Protein AF-X1HTK5-F1 (afdb_monomer_lite)

Sequence (106 aa):
YGLKGICITSFDLSPIKSFGTLFSLADIDAILRNISVFPNMSTLEWIYRQSHFSNEQLWVYIIKSGVGPTINGLFEPYFYLLFADPQSYLGEFPGKLASMFDQILG

Structure (mmCIF, N/CA/C/O backbone):
data_AF-X1HTK5-F1
#
_entry.id   AF-X1HTK5-F1
#
loop_
_atom_site.group_PDB
_atom_site.id
_atom_site.type_symbol
_atom_site.l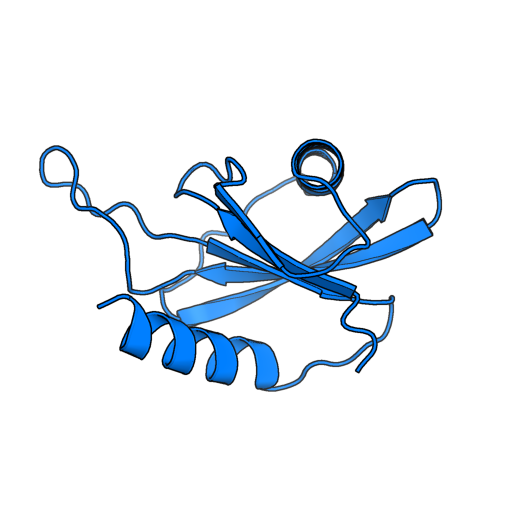abel_atom_id
_atom_site.label_alt_id
_atom_site.label_comp_id
_atom_site.label_asym_id
_atom_site.label_entity_id
_atom_site.label_seq_id
_atom_site.pdbx_PDB_ins_code
_atom_site.Cartn_x
_atom_site.Cartn_y
_atom_site.Cartn_z
_atom_site.occupancy
_atom_site.B_iso_or_equiv
_atom_site.auth_seq_id
_atom_site.auth_comp_id
_atom_site.auth_asym_id
_atom_site.auth_atom_id
_atom_site.pdbx_PDB_model_num
ATOM 1 N N . TYR A 1 1 ? -1.437 -3.155 16.252 1.00 64.62 1 TYR A N 1
ATOM 2 C CA . TYR A 1 1 ? -0.947 -2.212 15.227 1.00 64.62 1 TYR A CA 1
ATOM 3 C C . TYR A 1 1 ? -2.056 -1.563 14.398 1.00 64.62 1 TYR A C 1
ATOM 5 O O . TYR A 1 1 ? -1.720 -0.848 13.471 1.00 64.62 1 TYR A O 1
ATOM 13 N N . GLY A 1 2 ? -3.347 -1.812 14.673 1.00 83.19 2 GLY A N 1
ATOM 14 C CA . GLY A 1 2 ? -4.454 -1.133 13.982 1.00 83.19 2 GLY A CA 1
ATOM 15 C C . GLY A 1 2 ? -4.567 -1.369 12.473 1.00 83.19 2 GLY A C 1
ATOM 16 O O . GLY A 1 2 ? -5.397 -0.732 11.843 1.00 83.19 2 GLY A O 1
ATOM 17 N N . LEU A 1 3 ? -3.772 -2.271 11.881 1.00 87.00 3 LEU A N 1
ATOM 18 C CA . LEU A 1 3 ? -3.841 -2.622 10.461 1.00 87.00 3 LEU A CA 1
ATOM 19 C C . LEU A 1 3 ? -5.206 -3.253 10.136 1.00 87.00 3 LEU A C 1
ATOM 21 O O . LEU A 1 3 ? -5.593 -4.256 10.732 1.00 87.00 3 LEU A O 1
ATOM 25 N N . LYS A 1 4 ? -5.913 -2.659 9.180 1.00 87.25 4 LYS A N 1
ATOM 26 C CA . LYS A 1 4 ? -7.252 -3.037 8.705 1.00 87.25 4 LYS A CA 1
ATOM 27 C C . LYS A 1 4 ? -7.217 -3.823 7.405 1.00 87.25 4 LYS A C 1
ATOM 29 O O . LYS A 1 4 ? -8.089 -4.650 7.157 1.00 87.25 4 LYS A O 1
ATOM 34 N N . GLY A 1 5 ? -6.216 -3.566 6.574 1.00 88.69 5 GLY A N 1
ATOM 35 C CA . GLY A 1 5 ? -6.081 -4.234 5.293 1.00 88.69 5 GLY A CA 1
ATOM 36 C C . GLY A 1 5 ? -4.845 -3.784 4.542 1.00 88.69 5 GLY A C 1
ATOM 37 O O . GLY A 1 5 ? -4.207 -2.788 4.890 1.00 88.69 5 GLY A O 1
ATOM 38 N N . ILE A 1 6 ? -4.530 -4.543 3.503 1.00 90.44 6 ILE A N 1
ATOM 39 C CA . ILE A 1 6 ? -3.436 -4.278 2.579 1.00 90.44 6 ILE A CA 1
ATOM 40 C C . ILE A 1 6 ? -4.018 -4.260 1.171 1.00 90.44 6 ILE A C 1
ATOM 42 O O . ILE A 1 6 ? -4.849 -5.103 0.845 1.00 90.44 6 ILE A O 1
ATOM 46 N N . CYS A 1 7 ? -3.593 -3.337 0.321 1.00 91.69 7 CYS A N 1
ATOM 47 C CA . CYS A 1 7 ? -3.945 -3.350 -1.092 1.00 91.69 7 CYS A CA 1
ATOM 48 C C . CYS A 1 7 ? -2.700 -3.213 -1.961 1.00 91.69 7 CYS A C 1
ATOM 50 O O . CYS A 1 7 ? -1.807 -2.437 -1.652 1.00 91.69 7 CYS A O 1
ATOM 52 N N . ILE A 1 8 ? -2.651 -3.989 -3.036 1.00 90.94 8 ILE A N 1
ATOM 53 C CA . ILE A 1 8 ? -1.694 -3.835 -4.123 1.00 90.94 8 ILE A CA 1
ATOM 54 C C . ILE A 1 8 ? -2.398 -3.072 -5.237 1.00 90.94 8 ILE A C 1
ATOM 56 O O . ILE A 1 8 ? -3.495 -3.458 -5.659 1.00 90.94 8 ILE A O 1
ATOM 60 N N . THR A 1 9 ? -1.756 -2.022 -5.727 1.00 91.00 9 THR A N 1
ATOM 61 C CA . THR A 1 9 ? -2.227 -1.221 -6.854 1.00 91.00 9 THR A CA 1
ATOM 62 C C . THR A 1 9 ? -1.184 -1.184 -7.965 1.00 91.00 9 THR A C 1
ATOM 64 O O . THR A 1 9 ? 0.004 -1.420 -7.726 1.00 91.00 9 THR A O 1
ATOM 67 N N . SER A 1 10 ? -1.616 -0.851 -9.177 1.00 90.06 10 SER A N 1
ATOM 68 C CA . SER A 1 10 ? -0.727 -0.490 -10.289 1.00 90.06 10 SER A CA 1
ATOM 69 C C . SER A 1 10 ? -0.064 0.872 -10.063 1.00 90.06 10 SER A C 1
ATOM 71 O O . SER A 1 10 ? -0.320 1.549 -9.061 1.00 90.06 10 SER A O 1
ATOM 73 N N . PHE A 1 11 ? 0.790 1.273 -11.010 1.00 87.31 11 PHE A N 1
ATOM 74 C CA . PHE A 1 11 ? 1.525 2.540 -10.987 1.00 87.31 11 PHE A CA 1
ATOM 75 C C . PHE A 1 11 ? 0.616 3.782 -10.946 1.00 87.31 11 PHE A C 1
ATOM 77 O O . PHE A 1 11 ? 1.022 4.825 -10.440 1.00 87.31 11 PHE A O 1
ATOM 84 N N . ASP A 1 12 ? -0.603 3.668 -11.478 1.00 86.44 12 ASP A N 1
ATOM 85 C CA . ASP A 1 12 ? -1.655 4.691 -11.492 1.00 86.44 12 ASP A CA 1
ATOM 86 C C . ASP A 1 12 ? -2.611 4.586 -10.289 1.00 86.44 12 ASP A C 1
ATOM 88 O O . ASP A 1 12 ? -3.589 5.325 -10.211 1.00 86.44 12 ASP A O 1
ATOM 92 N N . LEU A 1 13 ? -2.313 3.688 -9.343 1.00 84.56 13 LEU A N 1
ATOM 93 C CA . LEU A 1 13 ? -3.088 3.404 -8.134 1.00 84.56 13 LEU A CA 1
ATOM 94 C C . LEU A 1 13 ? -4.419 2.697 -8.350 1.00 84.56 13 LEU A C 1
ATOM 96 O O . LEU A 1 13 ? -5.177 2.543 -7.390 1.00 84.56 13 LEU A O 1
ATOM 100 N N . SER A 1 14 ? -4.674 2.183 -9.551 1.00 88.44 14 SER A N 1
ATOM 101 C CA . SER A 1 14 ? -5.822 1.310 -9.763 1.00 88.44 14 SER A CA 1
ATOM 102 C C . SER A 1 14 ? -5.694 0.067 -8.860 1.00 88.44 14 SER A C 1
ATOM 104 O O . SER A 1 14 ? -4.685 -0.648 -8.929 1.00 88.44 14 SER A O 1
ATOM 106 N N . PRO A 1 15 ? -6.667 -0.206 -7.967 1.00 90.12 15 PRO A N 1
ATOM 107 C CA . PRO A 1 15 ? -6.595 -1.347 -7.060 1.00 90.12 15 PRO A CA 1
ATOM 108 C C . PRO A 1 15 ? -6.593 -2.675 -7.822 1.00 90.12 15 PRO A C 1
ATOM 110 O O . PRO A 1 15 ? -7.555 -3.005 -8.511 1.00 90.12 15 PRO A O 1
ATOM 113 N N . ILE A 1 16 ? -5.528 -3.465 -7.670 1.00 90.31 16 ILE A N 1
ATOM 114 C CA . ILE A 1 16 ? -5.388 -4.782 -8.312 1.00 90.31 16 ILE A CA 1
ATOM 115 C C . ILE A 1 16 ? -5.914 -5.867 -7.374 1.00 90.31 16 ILE A C 1
ATOM 117 O O . ILE A 1 16 ? -6.675 -6.754 -7.767 1.00 90.31 16 ILE A O 1
ATOM 121 N N . LYS A 1 17 ? -5.482 -5.817 -6.110 1.00 88.81 17 LYS A N 1
ATOM 122 C CA . LYS A 1 17 ? -5.810 -6.839 -5.117 1.00 88.81 17 LYS A CA 1
ATOM 123 C C . LYS A 1 17 ? -5.864 -6.242 -3.724 1.00 88.81 17 LYS A C 1
ATOM 125 O O . LYS A 1 17 ? -4.976 -5.490 -3.346 1.00 88.81 17 LYS A O 1
ATOM 130 N N . SER A 1 18 ? -6.864 -6.625 -2.939 1.00 89.44 18 SER A N 1
ATOM 131 C CA . SER A 1 18 ? -6.915 -6.339 -1.508 1.00 89.44 18 SER A CA 1
ATOM 132 C C . SER A 1 18 ? -6.785 -7.618 -0.681 1.00 89.44 18 SER A C 1
ATOM 134 O O . SER A 1 18 ? -7.194 -8.707 -1.096 1.00 89.44 18 SER A O 1
ATOM 136 N N . PHE A 1 19 ? -6.184 -7.469 0.493 1.00 86.19 19 PHE A N 1
ATOM 137 C CA . PHE A 1 19 ? -6.044 -8.475 1.531 1.00 86.19 19 PHE A CA 1
ATOM 138 C C . PHE A 1 19 ? -6.642 -7.908 2.819 1.00 86.19 19 PHE A C 1
ATOM 140 O O . PHE A 1 19 ? -6.269 -6.824 3.271 1.00 86.19 19 PHE A O 1
ATOM 147 N N . GLY A 1 20 ? -7.577 -8.648 3.405 1.00 83.06 20 GLY A N 1
ATOM 148 C CA . GLY A 1 20 ? -8.447 -8.172 4.479 1.00 83.06 20 GLY A CA 1
ATOM 149 C C . GLY A 1 20 ? -9.906 -8.133 4.025 1.00 83.06 20 GLY A C 1
ATOM 150 O O . GLY A 1 20 ? -10.199 -8.210 2.835 1.00 83.06 20 GLY A O 1
ATOM 151 N N . THR A 1 21 ? -10.828 -8.060 4.980 1.00 76.38 21 THR A N 1
ATOM 152 C CA . THR A 1 21 ? -12.280 -8.134 4.723 1.00 76.38 21 THR A CA 1
ATOM 153 C C . THR A 1 21 ? -12.994 -6.797 4.899 1.00 76.38 21 THR A C 1
ATOM 155 O O . THR A 1 21 ? -14.202 -6.728 4.711 1.00 76.38 21 THR A O 1
ATOM 158 N N . LEU A 1 22 ? -12.266 -5.749 5.297 1.00 82.38 22 LEU A N 1
ATOM 159 C CA . LEU A 1 22 ? -12.838 -4.452 5.662 1.00 82.38 22 LEU A CA 1
ATOM 160 C C . LEU A 1 22 ? -13.128 -3.543 4.465 1.00 82.38 22 LEU A C 1
ATOM 162 O O . LEU A 1 22 ? -14.062 -2.756 4.541 1.00 82.38 22 LEU A O 1
ATOM 166 N N . PHE A 1 23 ? -12.357 -3.653 3.380 1.00 86.12 23 PHE A N 1
ATOM 167 C CA . PHE A 1 23 ? -12.485 -2.767 2.222 1.00 86.12 23 PHE A CA 1
ATOM 168 C C . PHE A 1 23 ? -12.539 -3.565 0.918 1.00 86.12 23 PHE A C 1
ATOM 170 O O . PHE A 1 23 ? -11.653 -4.379 0.629 1.00 86.12 23 PHE A O 1
ATOM 177 N N . SER A 1 24 ? -13.571 -3.311 0.114 1.00 87.88 24 SER A N 1
ATOM 178 C CA . SER A 1 24 ? -13.628 -3.737 -1.284 1.00 87.88 24 SER A CA 1
ATOM 179 C C . SER A 1 24 ? -12.726 -2.857 -2.161 1.00 87.88 24 SER A C 1
ATOM 181 O O . SER A 1 24 ? -12.258 -1.801 -1.738 1.00 87.88 24 SER A O 1
ATOM 183 N N . LEU A 1 25 ? -12.488 -3.260 -3.413 1.00 86.94 25 LEU A N 1
ATOM 184 C CA . LEU A 1 25 ? -11.719 -2.435 -4.357 1.00 86.94 25 LEU A CA 1
ATOM 185 C C . LEU A 1 25 ? -12.398 -1.080 -4.631 1.00 86.94 25 LEU A C 1
ATOM 187 O O . LEU A 1 25 ? -11.706 -0.081 -4.802 1.00 86.94 25 LEU A O 1
ATOM 191 N N . ALA A 1 26 ? -13.735 -1.032 -4.617 1.00 87.00 26 ALA A N 1
ATOM 192 C CA . ALA A 1 26 ? -14.488 0.212 -4.776 1.00 87.00 26 ALA A CA 1
ATOM 193 C C . ALA A 1 26 ? -14.315 1.145 -3.566 1.00 87.00 26 ALA A C 1
ATOM 195 O O . A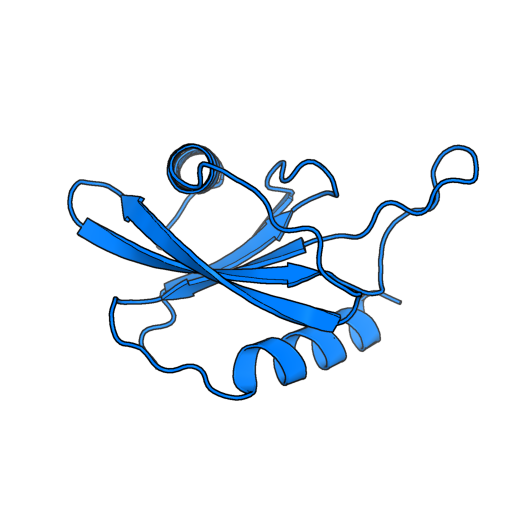LA A 1 26 ? -14.159 2.354 -3.732 1.00 87.00 26 ALA A O 1
ATOM 196 N N . ASP A 1 27 ? -14.279 0.582 -2.355 1.00 89.69 27 ASP A N 1
ATOM 197 C CA . ASP A 1 27 ? -14.014 1.350 -1.132 1.00 89.69 27 ASP A CA 1
ATOM 198 C C . ASP A 1 27 ? -12.598 1.933 -1.147 1.00 89.69 27 ASP A C 1
ATOM 200 O O . ASP A 1 27 ? -12.388 3.084 -0.769 1.00 89.69 27 ASP A O 1
ATOM 204 N N . ILE A 1 28 ? -11.628 1.154 -1.632 1.00 88.69 28 ILE A N 1
ATOM 205 C CA . ILE A 1 28 ? -10.234 1.587 -1.761 1.00 88.69 28 ILE A CA 1
ATOM 206 C C . ILE A 1 28 ? -10.109 2.746 -2.755 1.00 88.69 28 ILE A C 1
ATOM 208 O O . ILE A 1 28 ? -9.416 3.714 -2.447 1.00 88.69 28 ILE A O 1
ATOM 212 N N . ASP A 1 29 ? -10.806 2.703 -3.894 1.00 87.19 29 ASP A N 1
ATOM 213 C CA . ASP A 1 29 ? -10.825 3.828 -4.840 1.00 87.19 29 ASP A CA 1
ATOM 214 C C . ASP A 1 29 ? -11.357 5.110 -4.176 1.00 87.19 29 ASP A C 1
ATOM 216 O O . ASP A 1 29 ? -10.745 6.175 -4.273 1.00 87.19 29 ASP A O 1
ATOM 220 N N . ALA A 1 30 ? -12.450 5.010 -3.410 1.00 87.56 30 ALA A N 1
ATOM 221 C CA . ALA A 1 30 ? -12.992 6.145 -2.662 1.00 87.56 30 ALA A CA 1
ATOM 222 C C . ALA A 1 30 ? -12.000 6.685 -1.614 1.00 87.56 30 ALA A C 1
ATOM 224 O O . ALA A 1 30 ? -11.813 7.898 -1.501 1.00 87.56 30 ALA A O 1
ATOM 225 N N . ILE A 1 31 ? -11.319 5.794 -0.888 1.00 88.81 31 ILE A N 1
ATOM 226 C CA . ILE A 1 31 ? -10.276 6.149 0.084 1.00 88.81 31 ILE A CA 1
ATOM 227 C C . ILE A 1 31 ? -9.109 6.877 -0.593 1.00 88.81 31 ILE A C 1
ATOM 229 O O . ILE A 1 31 ? -8.584 7.845 -0.034 1.00 88.81 31 ILE A O 1
ATOM 233 N N . LEU A 1 32 ? -8.691 6.425 -1.776 1.00 86.19 32 LEU A N 1
ATOM 234 C CA . LEU A 1 32 ? -7.571 6.996 -2.521 1.00 86.19 32 LEU A CA 1
ATOM 235 C C . LEU A 1 32 ? -7.893 8.372 -3.106 1.00 86.19 32 LEU A C 1
ATOM 237 O O . LEU A 1 32 ? -7.029 9.245 -3.075 1.00 86.19 32 LEU A O 1
ATOM 241 N N . ARG A 1 33 ? -9.134 8.621 -3.543 1.00 84.44 33 ARG A N 1
ATOM 242 C CA . ARG A 1 33 ? -9.575 9.950 -4.025 1.00 84.44 33 ARG A CA 1
ATOM 243 C C . ARG A 1 33 ? -9.425 11.057 -2.984 1.00 84.44 33 ARG A C 1
ATOM 245 O O . ARG A 1 33 ? -9.227 12.216 -3.337 1.00 84.44 33 ARG A O 1
ATOM 252 N N . ASN A 1 34 ? -9.495 10.703 -1.706 1.00 84.69 34 ASN A N 1
ATOM 253 C CA . ASN A 1 34 ? -9.300 11.643 -0.605 1.00 84.69 34 ASN A CA 1
ATOM 254 C C . ASN A 1 34 ? -7.820 12.008 -0.387 1.00 84.69 34 ASN A C 1
ATOM 256 O O . ASN A 1 34 ? -7.520 12.967 0.325 1.00 84.69 34 ASN A O 1
ATOM 260 N N . ILE A 1 35 ? -6.885 11.279 -1.003 1.00 84.38 35 ILE A N 1
ATOM 261 C CA . ILE A 1 35 ? -5.449 11.545 -0.927 1.00 84.38 35 ILE A CA 1
ATOM 262 C C . ILE A 1 35 ? -5.078 12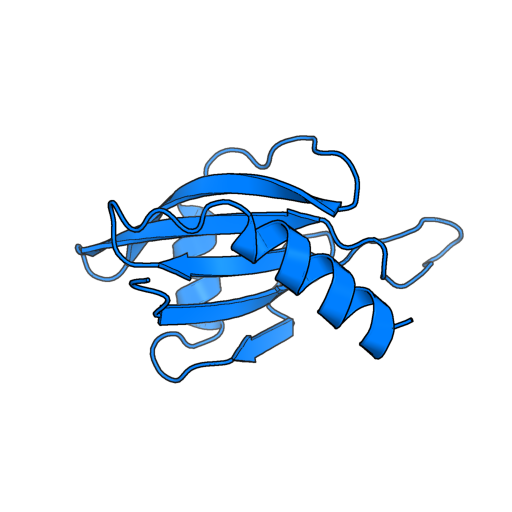.491 -2.072 1.00 84.38 35 ILE A C 1
ATOM 264 O O . ILE A 1 35 ? -4.843 12.086 -3.203 1.00 84.38 35 ILE A O 1
ATOM 268 N N . SER A 1 36 ? -5.035 13.786 -1.765 1.00 62.38 36 SER A N 1
ATOM 269 C CA . SER A 1 36 ? -5.025 14.862 -2.765 1.00 62.38 36 SER A CA 1
ATOM 270 C C . SER A 1 36 ? -3.755 14.947 -3.623 1.00 62.38 36 SER A C 1
ATOM 272 O O . SER A 1 36 ? -3.809 15.484 -4.725 1.00 62.38 36 SER A O 1
ATOM 274 N N . VAL A 1 37 ? -2.606 14.470 -3.128 1.00 65.06 37 VAL A N 1
ATOM 275 C CA . VAL A 1 37 ? -1.331 14.503 -3.864 1.00 65.06 37 VAL A CA 1
ATOM 276 C C . VAL A 1 37 ? -0.505 13.268 -3.543 1.00 65.06 37 VAL A C 1
ATOM 278 O O . VAL A 1 37 ? -0.123 13.030 -2.387 1.00 65.06 37 VAL A O 1
ATOM 281 N N . PHE A 1 38 ? -0.185 12.520 -4.596 1.00 67.06 38 PHE A N 1
ATOM 282 C CA . PHE A 1 38 ? 0.721 11.395 -4.502 1.00 67.06 38 PHE A CA 1
ATOM 283 C C . PHE A 1 38 ? 2.170 11.888 -4.481 1.00 67.06 38 PHE A C 1
ATOM 285 O O . PHE A 1 38 ? 2.568 12.667 -5.351 1.00 67.06 38 PHE A O 1
ATOM 292 N N . PRO A 1 39 ? 2.966 11.512 -3.473 1.00 65.19 39 PRO A N 1
ATOM 293 C CA . PRO A 1 39 ? 4.327 12.003 -3.386 1.00 65.19 39 PRO A CA 1
ATOM 294 C C . PRO A 1 39 ? 5.224 11.316 -4.406 1.00 65.19 39 PRO A C 1
ATOM 296 O O . PRO A 1 39 ? 5.171 10.103 -4.605 1.00 65.19 39 PRO A O 1
ATOM 299 N N . ASN A 1 40 ? 6.120 12.106 -4.987 1.00 74.31 40 ASN A N 1
ATOM 300 C CA . ASN A 1 40 ? 7.319 11.558 -5.589 1.00 74.31 40 ASN A CA 1
ATOM 301 C C . ASN A 1 40 ? 8.156 10.924 -4.467 1.00 74.31 40 ASN A C 1
ATOM 303 O O . ASN A 1 40 ? 8.597 11.626 -3.557 1.00 74.31 40 ASN A O 1
ATOM 307 N N . MET A 1 41 ? 8.302 9.604 -4.502 1.00 83.94 41 MET A N 1
ATOM 308 C CA . MET A 1 41 ? 8.996 8.815 -3.486 1.00 83.94 41 MET A CA 1
ATOM 309 C C . MET A 1 41 ? 9.934 7.809 -4.149 1.00 83.94 41 MET A C 1
ATOM 311 O O . MET A 1 41 ? 9.676 7.343 -5.274 1.00 83.94 41 MET A O 1
ATOM 315 N N . SER A 1 42 ? 11.022 7.482 -3.457 1.00 84.25 42 SER A N 1
ATOM 316 C CA . SER A 1 42 ? 11.985 6.501 -3.944 1.00 84.25 42 SER A CA 1
ATOM 317 C C . SER A 1 42 ? 11.433 5.087 -3.777 1.00 84.25 42 SER A C 1
ATOM 319 O O . SER A 1 42 ? 10.487 4.830 -3.031 1.00 84.25 42 SER A O 1
ATOM 321 N N . THR A 1 43 ? 12.001 4.153 -4.524 1.00 84.00 43 THR A N 1
ATOM 322 C CA . THR A 1 43 ? 11.673 2.730 -4.422 1.00 84.00 43 THR A CA 1
ATOM 323 C C . THR A 1 43 ? 11.985 2.201 -3.017 1.00 84.00 43 THR A C 1
ATOM 325 O O . THR A 1 43 ? 12.990 2.599 -2.433 1.00 84.00 43 THR A O 1
ATOM 328 N N . LEU A 1 44 ? 11.134 1.316 -2.484 1.00 81.94 44 LEU A N 1
ATOM 329 C CA . LEU A 1 44 ? 11.181 0.765 -1.117 1.00 81.94 44 LEU A CA 1
ATOM 330 C C . LEU A 1 44 ? 11.019 1.790 0.019 1.00 81.94 44 LEU A C 1
ATOM 332 O O . LEU A 1 44 ? 11.055 1.422 1.195 1.00 81.94 44 LEU A O 1
ATOM 336 N N . GLU A 1 45 ? 10.793 3.064 -0.300 1.00 84.44 45 GLU A N 1
ATOM 337 C CA . GLU A 1 45 ? 10.380 4.047 0.694 1.00 84.44 45 GLU A CA 1
ATOM 338 C C . GLU A 1 45 ? 8.881 3.952 0.953 1.00 84.44 45 GLU A C 1
ATOM 340 O O . GLU A 1 45 ? 8.110 3.375 0.179 1.00 84.44 45 GLU A O 1
ATOM 345 N N . TRP A 1 46 ? 8.459 4.551 2.060 1.00 87.50 46 TRP A N 1
ATOM 346 C CA . TRP A 1 46 ? 7.058 4.664 2.409 1.00 87.50 46 TRP A CA 1
ATOM 347 C C . TRP A 1 46 ? 6.744 6.044 2.962 1.00 87.50 46 TRP A C 1
ATOM 349 O O . TRP A 1 46 ? 7.580 6.730 3.548 1.00 87.50 46 TRP A O 1
ATOM 359 N N . ILE A 1 47 ? 5.496 6.438 2.781 1.00 87.75 47 ILE A N 1
ATOM 360 C CA . ILE A 1 47 ? 4.927 7.676 3.297 1.00 87.75 47 ILE A CA 1
ATOM 361 C C . ILE A 1 47 ? 3.558 7.364 3.877 1.00 87.75 47 ILE A C 1
ATOM 363 O O . ILE A 1 47 ? 2.921 6.388 3.492 1.00 87.75 47 ILE A O 1
ATOM 367 N N . TYR A 1 48 ? 3.085 8.192 4.799 1.00 87.19 48 TYR A N 1
ATOM 368 C CA . TYR A 1 48 ? 1.726 8.071 5.310 1.00 87.19 48 TYR A CA 1
ATOM 369 C C . TYR A 1 48 ? 0.874 9.255 4.856 1.00 87.19 48 TYR A C 1
ATOM 371 O O . TYR A 1 48 ? 1.358 10.378 4.651 1.00 87.19 48 TYR A O 1
ATOM 379 N N . ARG A 1 49 ? -0.415 8.987 4.675 1.00 88.81 49 ARG A N 1
ATOM 380 C CA . ARG A 1 49 ? -1.451 9.968 4.367 1.00 88.81 49 ARG A CA 1
ATOM 381 C C . ARG A 1 49 ? -2.677 9.678 5.209 1.00 88.81 49 ARG A C 1
ATOM 383 O O . ARG A 1 49 ? -2.980 8.528 5.514 1.00 88.81 49 ARG A O 1
ATOM 390 N N . GLN A 1 50 ? -3.375 10.735 5.584 1.00 90.06 50 GLN A N 1
ATOM 391 C CA . GLN A 1 50 ? -4.670 10.610 6.226 1.00 90.06 50 GLN A CA 1
ATOM 392 C C . GLN A 1 50 ? -5.758 10.577 5.153 1.00 90.06 50 GLN A C 1
ATOM 394 O O . GLN A 1 50 ? -5.702 11.332 4.185 1.00 90.06 50 GLN A O 1
ATOM 399 N N . SER A 1 51 ? -6.740 9.707 5.342 1.00 91.12 51 SER A N 1
ATOM 400 C CA . SER A 1 51 ? -7.948 9.627 4.529 1.00 91.12 51 SER A CA 1
ATOM 401 C C . SER A 1 51 ? -9.157 9.386 5.443 1.00 91.12 51 SER A C 1
ATOM 403 O O . SER A 1 51 ? -9.039 9.399 6.674 1.00 91.12 51 SER A O 1
ATOM 405 N N . HIS A 1 52 ? -10.331 9.211 4.852 1.00 88.81 52 HIS A N 1
ATOM 406 C CA . HIS A 1 52 ? -11.551 8.854 5.555 1.00 88.81 52 HIS A CA 1
ATOM 407 C C . HIS A 1 52 ? -12.401 7.883 4.729 1.00 88.81 52 HIS A C 1
ATOM 409 O O . HIS A 1 52 ? -12.369 7.901 3.498 1.00 88.81 52 HIS A O 1
ATOM 415 N N . PHE A 1 53 ? -13.162 7.044 5.425 1.00 87.75 53 PHE A N 1
ATOM 416 C CA . PHE A 1 53 ? -14.124 6.108 4.855 1.00 87.75 53 PHE A CA 1
ATOM 417 C C . PHE A 1 53 ? -15.323 6.028 5.793 1.00 87.75 53 PHE A C 1
ATOM 419 O O . PHE A 1 53 ? -15.148 5.851 6.993 1.00 87.75 53 PHE A O 1
ATOM 426 N N . SER A 1 54 ? -16.541 6.183 5.271 1.00 85.31 54 SER A N 1
ATOM 427 C CA . SER A 1 54 ? -17.771 6.129 6.081 1.00 85.31 54 SER A CA 1
ATOM 428 C C . SER A 1 54 ? -17.744 7.032 7.333 1.00 85.31 54 SER A C 1
ATOM 430 O O . SER A 1 54 ? -18.188 6.631 8.402 1.00 85.31 54 SER A O 1
ATOM 432 N N . ASN A 1 55 ? -17.218 8.259 7.203 1.00 83.00 55 ASN A N 1
ATOM 433 C CA . ASN A 1 55 ? -16.988 9.237 8.286 1.00 83.00 55 ASN A CA 1
ATOM 434 C C . ASN A 1 55 ? -15.950 8.843 9.354 1.00 83.00 55 ASN A C 1
ATOM 436 O O . ASN A 1 55 ? -15.716 9.616 10.284 1.00 83.00 55 ASN A O 1
ATOM 440 N N . GLU A 1 56 ? -15.277 7.705 9.207 1.00 87.25 56 GLU A N 1
ATOM 441 C CA . GLU A 1 56 ? -14.155 7.323 10.057 1.00 87.25 56 GLU A CA 1
ATOM 442 C C . GLU A 1 56 ? -12.837 7.781 9.436 1.00 87.25 56 GLU A C 1
ATOM 444 O O . GLU A 1 56 ? -12.621 7.671 8.228 1.00 87.25 56 GLU A O 1
ATOM 449 N N . GLN A 1 57 ? -11.940 8.308 10.268 1.00 89.88 57 GLN A N 1
ATOM 450 C CA . GLN A 1 57 ? -10.583 8.625 9.836 1.00 89.88 57 GLN A CA 1
ATOM 451 C C . GLN A 1 57 ? -9.774 7.339 9.696 1.00 89.88 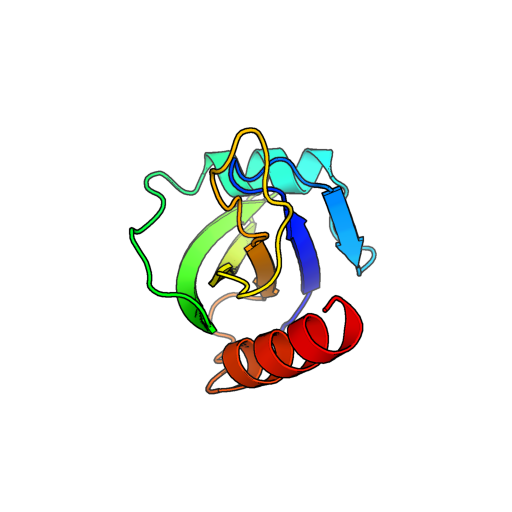57 GLN A C 1
ATOM 453 O O . GLN A 1 57 ? -9.886 6.433 10.518 1.00 89.88 57 GLN A O 1
ATOM 458 N N . LEU A 1 58 ? -8.898 7.300 8.699 1.00 90.56 58 LEU A N 1
ATOM 459 C CA . LEU A 1 58 ? -7.970 6.197 8.501 1.00 90.56 58 LEU A CA 1
ATOM 460 C C . LEU A 1 58 ? -6.601 6.708 8.060 1.00 90.56 58 LEU A C 1
ATOM 462 O O . LEU A 1 58 ? -6.468 7.783 7.466 1.00 90.56 58 LEU A O 1
ATOM 466 N N . TRP A 1 59 ? -5.570 5.931 8.357 1.00 90.88 59 TRP A N 1
ATOM 467 C CA . TRP A 1 59 ? -4.219 6.175 7.872 1.00 90.88 59 TRP A CA 1
ATOM 468 C C . TRP A 1 59 ? -3.903 5.214 6.736 1.00 90.88 59 TRP A C 1
ATOM 470 O O . TRP A 1 59 ? -4.159 4.015 6.832 1.00 90.88 59 TRP A O 1
ATOM 480 N N . VAL A 1 60 ? -3.345 5.757 5.659 1.00 90.94 60 VAL A N 1
ATOM 481 C CA . VAL A 1 60 ? -2.897 5.013 4.486 1.00 90.94 60 VAL A CA 1
ATOM 482 C C . VAL A 1 60 ? -1.390 5.147 4.405 1.00 90.94 60 VAL A C 1
ATOM 484 O O . VAL A 1 60 ? -0.868 6.233 4.148 1.00 90.94 60 VAL A O 1
ATOM 487 N N . TYR A 1 61 ? -0.688 4.046 4.637 1.00 90.44 61 TYR A N 1
ATOM 488 C CA . TYR A 1 61 ? 0.734 3.956 4.346 1.00 90.44 61 TYR A CA 1
ATOM 489 C C . TYR A 1 61 ? 0.889 3.520 2.905 1.00 90.44 61 TYR A C 1
ATOM 491 O O . TYR A 1 61 ? 0.384 2.474 2.516 1.00 90.44 61 TYR A O 1
ATOM 499 N N . ILE A 1 62 ? 1.576 4.336 2.129 1.00 90.25 62 ILE A N 1
ATOM 500 C CA . ILE A 1 62 ? 1.829 4.123 0.717 1.00 90.25 62 ILE A CA 1
ATOM 501 C C . ILE A 1 62 ? 3.290 3.728 0.590 1.00 90.25 62 ILE A C 1
ATOM 503 O O . ILE A 1 62 ? 4.166 4.449 1.070 1.00 90.25 62 ILE A O 1
ATOM 507 N N . ILE A 1 63 ? 3.541 2.597 -0.053 1.00 91.25 63 ILE A N 1
ATOM 508 C CA . ILE A 1 63 ? 4.872 2.037 -0.246 1.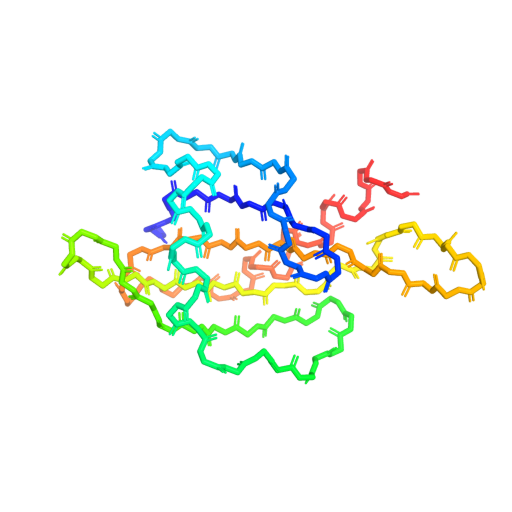00 91.25 63 ILE A CA 1
ATOM 509 C C . ILE A 1 63 ? 5.086 1.823 -1.739 1.00 91.25 63 ILE A C 1
ATOM 511 O O . ILE A 1 63 ? 4.241 1.215 -2.397 1.00 91.25 63 ILE A O 1
ATOM 515 N N . LYS A 1 64 ? 6.207 2.307 -2.274 1.00 90.62 64 LYS A N 1
ATOM 516 C CA . LYS A 1 64 ? 6.570 2.097 -3.679 1.00 90.62 64 LYS A CA 1
ATOM 517 C C . LYS A 1 64 ? 7.382 0.816 -3.811 1.00 90.62 64 LYS A C 1
ATOM 519 O O . LYS A 1 64 ? 8.477 0.730 -3.256 1.00 90.62 64 LYS A O 1
ATOM 524 N N . SER A 1 65 ? 6.859 -0.161 -4.540 1.00 89.00 65 SER A N 1
ATOM 525 C CA . SER A 1 65 ? 7.548 -1.430 -4.770 1.00 89.00 65 SER A CA 1
ATOM 526 C C . SER A 1 65 ? 8.742 -1.256 -5.714 1.00 89.00 65 SER A C 1
ATOM 528 O O . SER A 1 65 ? 8.749 -0.382 -6.588 1.00 89.00 65 SER A O 1
ATOM 530 N N . GLY A 1 66 ? 9.763 -2.093 -5.532 1.00 88.38 66 GLY A N 1
ATOM 531 C CA . GLY A 1 66 ? 10.830 -2.330 -6.503 1.00 88.38 66 GLY A CA 1
ATOM 532 C C . GLY A 1 66 ? 10.476 -3.363 -7.568 1.00 88.38 66 GLY A C 1
ATOM 533 O O . GLY A 1 66 ? 11.292 -3.619 -8.450 1.00 88.38 66 GLY A O 1
ATOM 534 N N . VAL A 1 67 ? 9.264 -3.914 -7.521 1.00 89.31 67 VAL A N 1
ATOM 535 C CA . VAL A 1 67 ? 8.710 -4.863 -8.483 1.00 89.31 67 VAL A CA 1
ATOM 536 C C . VAL A 1 67 ? 7.564 -4.208 -9.255 1.00 89.31 67 VAL A C 1
ATOM 538 O O . VAL A 1 67 ? 6.798 -3.388 -8.743 1.00 89.31 67 VAL A O 1
ATOM 541 N N . GLY A 1 68 ? 7.467 -4.563 -10.528 1.00 89.62 68 GLY A N 1
ATOM 542 C CA . GLY A 1 68 ? 6.506 -3.998 -11.460 1.00 89.62 68 GLY A CA 1
ATOM 543 C C . GLY A 1 68 ? 6.764 -4.504 -12.876 1.00 89.62 68 GLY A C 1
ATOM 544 O O . GLY A 1 68 ? 7.862 -4.993 -13.162 1.00 89.62 68 GLY A O 1
ATOM 545 N N . PRO A 1 69 ? 5.775 -4.448 -13.776 1.00 90.56 69 PRO A N 1
ATOM 546 C CA . PRO A 1 69 ? 6.008 -4.740 -15.178 1.00 90.56 69 PRO A CA 1
ATOM 547 C C . PRO A 1 69 ? 6.850 -3.641 -15.841 1.00 90.56 69 PRO A C 1
ATOM 549 O O . PRO A 1 69 ? 6.789 -2.466 -15.483 1.00 90.56 69 PRO A O 1
ATOM 552 N N . THR A 1 70 ? 7.599 -4.029 -16.872 1.00 91.69 70 THR A N 1
ATOM 553 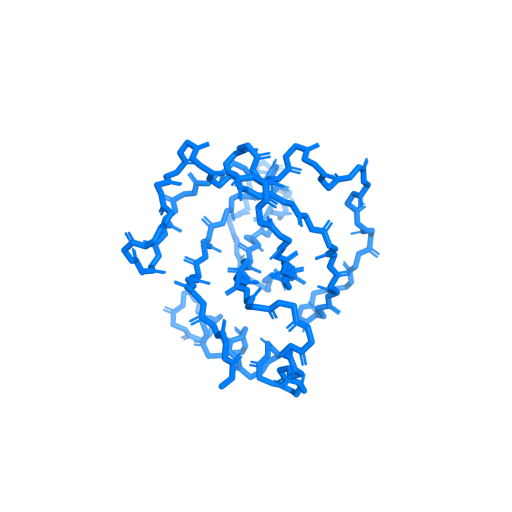C CA . THR A 1 70 ? 8.183 -3.080 -17.824 1.00 91.69 70 THR A CA 1
ATOM 554 C C . THR A 1 70 ? 7.323 -3.077 -19.078 1.00 91.69 70 THR A C 1
ATOM 556 O O . THR A 1 70 ? 7.309 -4.060 -19.821 1.00 91.69 70 THR A O 1
ATOM 559 N N . ILE A 1 71 ? 6.615 -1.978 -19.329 1.00 89.38 71 ILE A N 1
ATOM 560 C CA . ILE A 1 71 ? 5.745 -1.809 -20.496 1.00 89.38 71 ILE A CA 1
ATOM 561 C C . ILE A 1 71 ? 6.377 -0.765 -21.413 1.00 89.38 71 ILE A C 1
ATOM 563 O O . ILE A 1 71 ? 6.714 0.335 -20.990 1.00 89.38 71 ILE A O 1
ATOM 567 N N . ASN A 1 72 ? 6.593 -1.117 -22.683 1.00 91.25 72 ASN A N 1
ATOM 568 C CA . ASN A 1 72 ? 7.218 -0.233 -23.678 1.00 91.25 72 ASN A CA 1
ATOM 569 C C . ASN A 1 72 ? 8.571 0.370 -23.230 1.00 91.25 72 ASN A C 1
ATOM 571 O O . ASN A 1 72 ? 8.904 1.498 -23.584 1.00 91.25 72 ASN A O 1
ATOM 575 N N . GLY A 1 73 ? 9.355 -0.377 -22.443 1.00 89.75 73 GLY A N 1
ATOM 576 C CA . GLY A 1 73 ? 10.652 0.073 -21.921 1.00 89.75 73 GLY A CA 1
ATOM 577 C C . GLY A 1 73 ? 10.573 0.998 -20.700 1.00 89.75 73 GLY A C 1
ATOM 578 O O . GLY A 1 73 ? 11.611 1.456 -20.229 1.00 89.75 73 GLY A O 1
ATOM 579 N N . LEU A 1 74 ? 9.374 1.250 -20.170 1.00 88.88 74 LEU A N 1
ATOM 580 C CA . LEU A 1 74 ? 9.149 2.017 -18.949 1.00 88.88 74 LEU A CA 1
ATOM 581 C C . LEU A 1 74 ? 8.790 1.070 -17.806 1.00 88.88 74 LEU A C 1
ATOM 583 O O . LEU A 1 74 ? 7.908 0.225 -17.944 1.00 88.88 74 LEU A O 1
ATOM 587 N N . PHE A 1 75 ? 9.501 1.196 -16.687 1.00 89.44 75 PHE A N 1
ATOM 588 C CA . PHE A 1 75 ? 9.212 0.429 -15.481 1.00 89.44 75 PHE A CA 1
ATOM 589 C C . PHE A 1 75 ? 8.035 1.055 -14.729 1.00 89.44 75 PHE A C 1
ATOM 591 O O . PHE A 1 75 ? 8.093 2.225 -14.340 1.00 89.44 75 PHE A O 1
ATOM 598 N N . GLU A 1 76 ? 6.991 0.265 -14.508 1.00 91.50 76 GLU A N 1
ATOM 599 C CA . GLU A 1 76 ? 5.763 0.669 -13.831 1.00 91.50 76 GLU A CA 1
ATOM 600 C C . GLU A 1 76 ? 5.685 -0.024 -12.463 1.00 91.50 76 GLU A C 1
ATOM 602 O O . GLU A 1 76 ? 5.263 -1.175 -12.382 1.00 91.50 76 GLU A O 1
ATOM 607 N N . PRO A 1 77 ? 6.110 0.630 -11.368 1.00 90.94 77 PRO A N 1
ATOM 608 C CA . PRO A 1 77 ? 6.129 -0.004 -10.055 1.00 90.94 77 PRO A CA 1
ATOM 609 C C . PRO A 1 77 ? 4.713 -0.247 -9.535 1.00 90.94 77 PRO A C 1
ATOM 611 O O . PRO A 1 77 ? 3.820 0.588 -9.709 1.00 90.94 77 PRO A O 1
ATOM 614 N N . TYR A 1 78 ? 4.530 -1.346 -8.807 1.00 91.62 78 TYR A N 1
ATOM 615 C CA . TYR A 1 78 ? 3.354 -1.502 -7.959 1.00 91.62 78 TYR A CA 1
ATOM 616 C C . TYR A 1 78 ? 3.437 -0.582 -6.736 1.00 91.62 78 TYR A C 1
ATOM 618 O O . TYR A 1 78 ? 4.524 -0.206 -6.280 1.00 91.62 78 TYR A O 1
ATOM 626 N N . PHE A 1 79 ? 2.282 -0.272 -6.152 1.00 91.31 79 PHE A N 1
ATOM 627 C CA . PHE A 1 79 ? 2.223 0.325 -4.822 1.00 91.31 79 PHE A CA 1
ATOM 628 C C . PHE A 1 79 ? 1.522 -0.603 -3.843 1.00 91.31 79 PHE A C 1
ATOM 630 O O . PHE A 1 79 ? 0.505 -1.224 -4.156 1.00 91.31 79 PHE A O 1
ATOM 637 N N . TYR A 1 80 ? 2.071 -0.678 -2.634 1.00 91.69 80 TYR A N 1
ATOM 638 C CA . TYR A 1 80 ? 1.441 -1.363 -1.517 1.00 91.69 80 TYR A CA 1
ATOM 639 C C . TYR A 1 80 ? 0.846 -0.324 -0.573 1.00 91.69 80 TYR A C 1
ATOM 641 O O . TYR A 1 80 ? 1.535 0.572 -0.084 1.00 91.69 80 TYR A O 1
ATOM 649 N N . LEU A 1 81 ? -0.446 -0.456 -0.318 1.00 91.50 81 LEU A N 1
ATOM 650 C CA . LEU A 1 81 ? -1.221 0.390 0.568 1.00 91.50 81 LEU A CA 1
ATOM 651 C C . LEU A 1 81 ? -1.515 -0.384 1.845 1.00 91.50 81 LEU A C 1
ATOM 653 O O . LEU A 1 81 ? -2.087 -1.469 1.782 1.00 91.50 81 LEU A O 1
ATOM 657 N N . LEU A 1 82 ? -1.167 0.169 3.001 1.00 91.75 82 LEU A N 1
ATOM 658 C CA . LEU A 1 82 ? -1.575 -0.363 4.299 1.00 91.75 82 LEU A CA 1
ATOM 659 C C . LEU A 1 82 ? -2.598 0.582 4.912 1.00 91.75 82 LEU A C 1
ATOM 661 O O . LEU A 1 82 ? -2.293 1.747 5.166 1.00 91.75 82 LEU A O 1
ATOM 665 N N . PHE A 1 83 ? -3.794 0.073 5.179 1.00 91.38 83 PHE A N 1
ATOM 666 C CA . PHE A 1 83 ? -4.847 0.821 5.856 1.00 91.38 83 PHE A CA 1
ATOM 667 C C . PHE A 1 83 ? -4.777 0.533 7.345 1.00 91.38 83 PHE A C 1
ATOM 669 O O . PHE A 1 83 ? -4.783 -0.634 7.736 1.00 91.38 83 PHE A O 1
ATOM 676 N N . ALA A 1 84 ? -4.728 1.564 8.179 1.00 91.00 84 ALA A N 1
ATOM 677 C CA . ALA A 1 84 ? -4.658 1.412 9.624 1.00 91.00 84 ALA A CA 1
ATOM 678 C C . ALA A 1 84 ? -5.558 2.404 10.367 1.00 91.00 84 ALA A C 1
ATOM 680 O O . ALA A 1 84 ? -5.899 3.468 9.844 1.00 91.00 84 ALA A O 1
ATOM 681 N N . ASP A 1 85 ? -5.907 2.053 11.607 1.00 89.06 85 ASP A N 1
ATOM 682 C CA . ASP A 1 85 ? -6.534 2.975 12.553 1.00 89.06 85 ASP A CA 1
ATOM 683 C C . ASP A 1 85 ? -5.670 4.239 12.720 1.00 89.06 85 ASP A C 1
ATOM 685 O O . ASP A 1 85 ? -4.434 4.132 12.766 1.00 89.06 85 ASP A O 1
ATOM 689 N N . PRO A 1 86 ? -6.285 5.423 12.890 1.00 83.69 86 PRO A N 1
ATOM 690 C CA . PRO A 1 86 ? -5.563 6.638 13.246 1.00 83.69 86 PRO A CA 1
ATOM 691 C C . PRO A 1 86 ? -4.670 6.414 14.470 1.00 83.69 86 PRO A C 1
ATOM 693 O O . PRO A 1 86 ? -5.032 5.678 15.384 1.00 83.69 86 PRO A O 1
ATOM 696 N N . GLN A 1 87 ? -3.505 7.066 14.502 1.00 79.81 87 GLN A N 1
ATOM 697 C CA . GLN A 1 87 ? -2.514 6.960 15.587 1.00 79.81 87 GLN A CA 1
ATOM 698 C C . GLN A 1 87 ? -1.813 5.596 15.707 1.00 79.81 87 GLN A C 1
ATOM 700 O O . GLN A 1 87 ? -0.956 5.417 16.575 1.00 79.81 87 GLN A O 1
ATOM 705 N N . SER A 1 88 ? -2.097 4.646 14.814 1.00 80.62 88 SER A N 1
ATOM 706 C CA . SER A 1 88 ? -1.342 3.396 14.750 1.00 80.62 88 SER A CA 1
ATOM 707 C C . SER A 1 88 ? 0.052 3.644 14.193 1.00 80.62 88 SER A C 1
ATOM 709 O O . SER A 1 88 ? 0.219 3.789 12.991 1.00 80.62 88 SER A O 1
ATOM 711 N N . TYR A 1 89 ? 1.077 3.664 15.044 1.00 72.31 89 TYR A N 1
ATOM 712 C CA . TYR A 1 89 ? 2.457 3.754 14.574 1.00 72.31 89 TYR A CA 1
ATOM 713 C C . TYR A 1 89 ? 2.942 2.390 14.068 1.00 72.31 89 TYR A C 1
ATOM 715 O O . TYR A 1 89 ? 3.165 1.464 14.851 1.00 72.31 89 TYR A O 1
ATOM 723 N N . LEU A 1 90 ? 3.109 2.265 12.749 1.00 75.44 90 LEU A N 1
ATOM 724 C CA . LEU A 1 90 ? 3.640 1.049 12.123 1.00 75.44 90 LEU A CA 1
ATOM 725 C C . LEU A 1 90 ? 5.181 0.982 12.114 1.00 75.44 90 LEU A C 1
ATOM 727 O O . LEU A 1 90 ? 5.735 -0.074 11.821 1.00 75.44 90 LEU A O 1
ATOM 731 N N . GLY A 1 91 ? 5.892 2.055 12.476 1.00 78.12 91 GLY A N 1
ATOM 732 C CA . GLY A 1 91 ? 7.360 2.067 12.532 1.00 78.12 91 GLY A CA 1
ATOM 733 C C . GLY A 1 91 ? 8.014 1.581 11.235 1.00 78.12 91 GLY A C 1
ATOM 734 O O . GLY A 1 91 ? 7.693 2.069 10.159 1.00 78.12 91 GLY A O 1
ATOM 735 N N . GLU A 1 92 ? 8.915 0.600 11.333 1.00 76.50 92 GLU A N 1
ATOM 736 C CA . GLU A 1 92 ? 9.602 -0.012 10.179 1.00 76.50 92 GLU A CA 1
ATOM 737 C C . GLU A 1 92 ? 8.786 -1.096 9.456 1.00 76.50 92 GLU A C 1
ATOM 739 O O . GLU A 1 92 ? 9.242 -1.648 8.452 1.00 76.50 92 GLU A O 1
ATOM 744 N N . PHE A 1 93 ? 7.606 -1.452 9.971 1.00 82.25 93 PHE A N 1
ATOM 745 C CA . PHE A 1 93 ? 6.788 -2.528 9.412 1.00 82.25 93 PHE A CA 1
ATOM 746 C C . PHE A 1 93 ? 6.488 -2.352 7.912 1.00 82.25 93 PHE A C 1
ATOM 748 O O . PHE A 1 93 ? 6.650 -3.334 7.188 1.00 82.25 93 PHE A O 1
ATOM 755 N N . PRO A 1 94 ? 6.140 -1.146 7.407 1.00 79.00 94 PRO A N 1
ATOM 756 C CA . PRO A 1 94 ? 5.900 -0.943 5.979 1.00 79.00 94 PRO A CA 1
ATOM 757 C C . PRO A 1 94 ? 7.112 -1.314 5.114 1.00 79.00 94 PRO A C 1
ATOM 759 O O . PRO A 1 94 ? 6.964 -2.019 4.122 1.00 79.00 94 PRO A O 1
ATOM 762 N N . GLY A 1 95 ? 8.320 -0.916 5.529 1.00 78.00 95 GLY A N 1
ATOM 763 C CA . GLY A 1 95 ? 9.555 -1.235 4.806 1.00 78.00 95 GLY A CA 1
ATOM 764 C C . GLY A 1 95 ? 9.882 -2.730 4.818 1.00 78.00 95 GLY A C 1
ATOM 765 O O . GLY A 1 95 ? 10.211 -3.298 3.781 1.00 78.00 95 GLY A O 1
ATOM 766 N N . LYS A 1 96 ? 9.723 -3.405 5.966 1.00 82.75 96 LYS A N 1
ATOM 767 C CA . LYS A 1 96 ? 9.933 -4.865 6.065 1.00 82.75 96 LYS A CA 1
ATOM 768 C C . LYS A 1 96 ? 8.948 -5.640 5.192 1.00 82.75 96 LYS A C 1
ATOM 770 O O . LYS A 1 96 ? 9.341 -6.594 4.527 1.00 82.75 96 LYS A O 1
ATOM 775 N N . LEU A 1 97 ? 7.687 -5.212 5.181 1.00 80.44 97 LEU A N 1
ATOM 776 C CA . LEU A 1 97 ? 6.639 -5.825 4.373 1.00 80.44 97 LEU A CA 1
ATOM 777 C C . LEU A 1 97 ? 6.901 -5.641 2.875 1.00 80.44 97 LEU A C 1
ATOM 779 O O . LEU A 1 97 ? 6.752 -6.596 2.119 1.00 80.44 97 LEU A O 1
ATOM 783 N N . ALA A 1 98 ? 7.360 -4.457 2.466 1.00 80.38 98 ALA A N 1
ATOM 784 C CA . ALA A 1 98 ? 7.750 -4.194 1.086 1.00 80.38 98 ALA A CA 1
ATOM 785 C C . ALA A 1 98 ? 8.877 -5.120 0.621 1.00 80.38 98 ALA A C 1
ATOM 787 O O . ALA A 1 98 ? 8.720 -5.794 -0.390 1.00 80.38 98 ALA A O 1
ATOM 788 N N . SER A 1 99 ? 9.960 -5.238 1.399 1.00 80.81 99 SER A N 1
ATOM 789 C CA . SER A 1 99 ? 11.069 -6.139 1.060 1.00 80.81 99 SER A CA 1
ATOM 790 C C . SER A 1 99 ? 10.629 -7.600 0.948 1.00 80.81 99 SER A C 1
ATOM 792 O O . SER A 1 99 ? 11.101 -8.316 0.070 1.00 80.81 99 SER A O 1
ATOM 794 N N . MET A 1 100 ? 9.718 -8.052 1.816 1.00 82.06 100 MET A N 1
ATOM 795 C CA . MET A 1 100 ? 9.180 -9.414 1.752 1.00 82.06 100 MET A CA 1
ATOM 796 C C . MET A 1 100 ? 8.307 -9.641 0.516 1.00 82.06 100 MET A C 1
ATOM 798 O O . MET A 1 100 ? 8.407 -10.689 -0.113 1.00 82.06 100 MET A O 1
ATOM 802 N N . PHE A 1 101 ? 7.434 -8.692 0.175 1.00 81.88 101 PHE A N 1
ATOM 803 C CA . PHE A 1 101 ? 6.574 -8.813 -1.004 1.00 81.88 101 PHE A CA 1
ATOM 804 C C . PHE A 1 101 ? 7.379 -8.762 -2.293 1.00 81.88 101 PHE A C 1
ATOM 806 O O . PHE A 1 101 ? 7.141 -9.575 -3.183 1.00 81.88 101 PHE A O 1
ATOM 813 N N . ASP A 1 102 ? 8.374 -7.885 -2.359 1.00 81.38 102 ASP A N 1
ATOM 814 C CA . ASP A 1 102 ? 9.255 -7.786 -3.514 1.00 81.38 102 ASP A CA 1
ATOM 815 C C . ASP A 1 102 ? 10.044 -9.086 -3.734 1.00 81.38 102 ASP A C 1
ATOM 817 O O . ASP A 1 102 ? 10.138 -9.532 -4.868 1.00 81.38 102 ASP A O 1
ATOM 821 N N . GLN A 1 103 ? 10.504 -9.761 -2.671 1.00 79.69 103 GLN A N 1
ATOM 822 C CA . GLN A 1 103 ? 11.146 -11.087 -2.767 1.00 79.69 103 GLN A CA 1
ATOM 823 C C . GLN A 1 103 ? 10.224 -12.217 -3.250 1.00 79.69 103 GLN A C 1
ATOM 825 O O . GLN A 1 103 ? 10.707 -13.261 -3.679 1.00 79.69 103 GLN A O 1
ATOM 830 N N . ILE A 1 104 ? 8.907 -12.078 -3.082 1.00 77.94 104 ILE A N 1
ATOM 831 C CA . ILE A 1 104 ? 7.933 -13.089 -3.522 1.00 77.94 104 ILE A CA 1
ATOM 832 C C . ILE A 1 104 ? 7.519 -12.833 -4.973 1.00 77.94 104 ILE A C 1
ATOM 834 O O . ILE A 1 104 ? 7.226 -13.777 -5.707 1.00 77.94 104 ILE A O 1
ATOM 838 N N . LEU A 1 105 ? 7.429 -11.560 -5.361 1.00 75.00 105 LEU A N 1
ATOM 839 C CA . LEU A 1 105 ? 6.893 -11.132 -6.649 1.00 75.00 105 LEU A CA 1
ATOM 840 C C . LEU A 1 105 ? 7.964 -10.959 -7.740 1.00 75.00 105 LEU A C 1
ATOM 842 O O . LEU A 1 105 ? 7.591 -10.905 -8.912 1.00 75.00 105 LEU A O 1
ATOM 846 N N . GLY A 1 106 ? 9.250 -10.881 -7.383 1.00 61.84 106 GLY A N 1
ATOM 847 C CA . GLY A 1 106 ? 10.395 -10.783 -8.299 1.00 61.84 106 GLY A CA 1
ATOM 848 C C . GLY A 1 106 ? 11.543 -11.693 -7.886 1.00 61.84 106 GLY A C 1
ATOM 849 O O . GLY A 1 106 ? 12.342 -12.030 -8.787 1.00 61.84 106 GLY A O 1
#

Organism: NCBI:txid412755

Foldseek 3Di:
DQWQWKFKAWLVRQTDDIDHDPDDSVQSVVFVVQQPDDDPDDALDWDKDWGDGPNAIKIWIKHWAPDADQDPNRGITMIMITIGHPPDDCDCVSSVVRVVVNVVRD

Radius of gyration: 13.15 Å; chains: 1; bounding box: 30×28×39 Å

pLDDT: mean 85.08, std 6.86, range [61.84, 91.75]

Secondary structure (DSSP, 8-state):
--EEEEEEE-TT--EEEEESSS--HHHHHHHHHT--------TT-EEEEEEEETTEEEEEEEEE-S---EETTEE---EEEEEE-TT---TTHHHHHHHHHHHHH-